Protein AF-A0A5J4R039-F1 (afdb_monomer_lite)

Organism: NCBI:txid433724

Radius of gyration: 12.58 Å; chains: 1; bounding box: 27×39×26 Å

Sequence (83 aa):
MKIFISGSININALGFQAIKLLDSIIADGQIVLIGNAFGVDKLVQQYLFEQNYQPVIVVYYAGDKIRTTLTTGKQEKAATSTI

Foldseek 3Di:
DEAEDDDDLPADADDPVRLVVLVVCLVVLHQYEAEQGHHPRVRSLVSCVVVVVQQRYEYEYEDDDRHDPSDGHHYDYPDDDDD

pLDDT: mean 82.68, std 12.78, range [45.84, 97.62]

Structure (mmCIF, N/CA/C/O backbone):
data_AF-A0A5J4R039-F1
#
_entry.id   AF-A0A5J4R039-F1
#
loop_
_atom_site.group_PDB
_atom_site.id
_atom_site.type_symbol
_atom_site.label_atom_id
_atom_site.label_alt_id
_atom_site.label_comp_id
_atom_site.label_asym_id
_atom_site.label_entity_id
_atom_site.label_seq_id
_atom_site.pdbx_PDB_ins_code
_atom_site.Cartn_x
_atom_site.Cartn_y
_atom_site.Cartn_z
_atom_site.occupancy
_atom_site.B_iso_or_equiv
_atom_site.auth_seq_id
_atom_site.auth_comp_id
_atom_site.auth_asym_id
_atom_site.auth_atom_id
_atom_site.pdbx_PDB_model_num
ATOM 1 N N . MET A 1 1 ? -13.654 -6.440 5.512 1.00 83.62 1 MET A N 1
ATOM 2 C CA . MET A 1 1 ? -13.542 -6.902 4.108 1.00 83.62 1 MET A CA 1
ATOM 3 C C . MET A 1 1 ? -12.061 -6.854 3.724 1.00 83.62 1 MET A C 1
ATOM 5 O O . MET A 1 1 ? -11.280 -6.293 4.487 1.00 83.62 1 MET A O 1
ATOM 9 N N . LYS A 1 2 ? -11.632 -7.550 2.662 1.00 86.31 2 LYS A N 1
ATOM 10 C CA . LYS A 1 2 ? -10.220 -7.564 2.234 1.00 86.31 2 LYS A CA 1
ATOM 11 C C . LYS A 1 2 ? -10.088 -6.781 0.933 1.00 86.31 2 LYS A C 1
ATOM 13 O O . LYS A 1 2 ? -10.875 -7.020 0.021 1.00 86.31 2 LYS A O 1
ATOM 18 N N . ILE A 1 3 ? -9.110 -5.885 0.854 1.00 90.12 3 ILE A N 1
ATOM 19 C CA . ILE A 1 3 ? -8.824 -5.081 -0.337 1.00 90.12 3 ILE A CA 1
ATOM 20 C C . ILE A 1 3 ? -7.462 -5.493 -0.876 1.00 90.12 3 ILE A C 1
ATOM 22 O O . ILE A 1 3 ? -6.483 -5.500 -0.138 1.00 90.12 3 ILE A O 1
ATOM 26 N N . PHE A 1 4 ? -7.404 -5.841 -2.158 1.00 91.00 4 PHE A N 1
ATOM 27 C CA . PHE A 1 4 ? -6.147 -6.118 -2.843 1.00 91.00 4 PHE A CA 1
ATOM 28 C C . PHE A 1 4 ? -5.672 -4.872 -3.588 1.00 91.00 4 PHE A C 1
ATOM 30 O O . PHE A 1 4 ? -6.438 -4.278 -4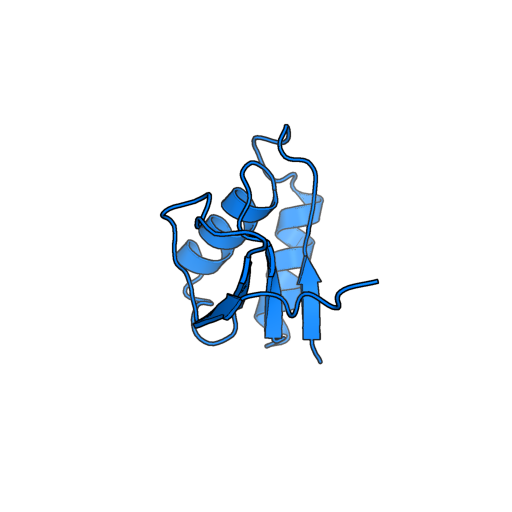.347 1.00 91.00 4 PHE A O 1
ATOM 37 N N . ILE A 1 5 ? -4.413 -4.491 -3.372 1.00 90.44 5 ILE A N 1
ATOM 38 C CA . ILE A 1 5 ? -3.779 -3.346 -4.024 1.00 90.44 5 ILE A CA 1
ATOM 39 C C . ILE A 1 5 ? -2.559 -3.841 -4.792 1.00 90.44 5 ILE A C 1
ATOM 41 O O . ILE A 1 5 ? -1.681 -4.503 -4.240 1.00 90.44 5 ILE A O 1
ATOM 45 N N . SER A 1 6 ? -2.517 -3.504 -6.078 1.00 89.06 6 SER A N 1
ATOM 46 C CA . SER A 1 6 ? -1.408 -3.811 -6.974 1.00 89.06 6 SER A CA 1
ATOM 47 C C . SER A 1 6 ? -1.259 -2.709 -8.015 1.00 89.06 6 SER A C 1
ATOM 49 O O . SER A 1 6 ? -2.186 -1.929 -8.252 1.00 89.06 6 SER A O 1
ATOM 51 N N . GLY A 1 7 ? -0.099 -2.640 -8.658 1.00 88.56 7 GLY A N 1
ATOM 52 C CA . GLY A 1 7 ? 0.098 -1.745 -9.784 1.00 88.56 7 GLY A CA 1
ATOM 53 C C . GLY A 1 7 ? 1.417 -1.953 -10.511 1.00 88.56 7 GLY A C 1
ATOM 54 O O . GLY A 1 7 ? 2.126 -2.938 -10.325 1.00 88.56 7 GLY A O 1
ATOM 55 N N . SER A 1 8 ? 1.730 -1.003 -11.389 1.00 91.69 8 SER A N 1
ATOM 56 C CA . SER A 1 8 ? 2.911 -1.073 -12.248 1.00 91.69 8 SER A CA 1
ATOM 57 C C . SER A 1 8 ? 4.217 -0.941 -11.460 1.00 91.69 8 SER A C 1
ATOM 59 O O . SER A 1 8 ? 4.367 -0.061 -10.610 1.00 91.69 8 SER A O 1
ATOM 61 N N . ILE A 1 9 ? 5.207 -1.753 -11.836 1.00 89.69 9 ILE A N 1
ATOM 62 C CA . ILE A 1 9 ? 6.572 -1.692 -11.295 1.00 89.69 9 ILE A CA 1
ATOM 63 C C . ILE A 1 9 ? 7.317 -0.401 -11.670 1.00 89.69 9 ILE A C 1
ATOM 65 O O . ILE A 1 9 ? 8.303 -0.064 -11.025 1.00 89.69 9 ILE A O 1
ATOM 69 N N . ASN A 1 10 ? 6.848 0.315 -12.699 1.00 94.12 10 ASN A N 1
ATOM 70 C CA . ASN A 1 10 ? 7.488 1.528 -13.219 1.00 94.12 10 ASN A CA 1
ATOM 71 C C . ASN A 1 10 ? 6.986 2.817 -12.545 1.00 94.12 10 ASN A C 1
ATOM 73 O O . ASN A 1 10 ? 7.495 3.899 -12.833 1.00 94.12 10 ASN A O 1
ATOM 77 N N . ILE A 1 11 ? 5.964 2.731 -11.687 1.00 93.44 11 ILE A N 1
ATOM 78 C CA . ILE A 1 11 ? 5.441 3.891 -10.958 1.00 93.44 11 ILE A CA 1
ATOM 79 C C . ILE A 1 11 ? 6.321 4.143 -9.738 1.00 93.44 11 ILE A C 1
ATOM 81 O O . ILE A 1 11 ? 6.452 3.275 -8.883 1.00 93.44 11 ILE A O 1
ATOM 85 N N . ASN A 1 12 ? 6.874 5.352 -9.640 1.00 93.44 12 ASN A N 1
ATOM 86 C CA . ASN A 1 12 ? 7.833 5.721 -8.593 1.00 93.44 12 ASN A CA 1
ATOM 87 C C . ASN A 1 12 ? 7.275 6.705 -7.548 1.00 93.44 12 ASN A C 1
ATOM 89 O O . ASN A 1 12 ? 7.995 7.075 -6.627 1.00 93.44 12 ASN A O 1
ATOM 93 N N . ALA A 1 13 ? 6.009 7.117 -7.669 1.00 95.00 13 ALA A N 1
ATOM 94 C CA . ALA A 1 13 ? 5.310 7.937 -6.679 1.00 95.00 13 ALA A CA 1
ATOM 95 C C . ALA A 1 13 ? 3.797 7.661 -6.701 1.00 95.00 13 ALA A C 1
ATOM 97 O O . ALA A 1 13 ? 3.232 7.380 -7.761 1.00 95.00 13 ALA A O 1
ATOM 98 N N . LEU A 1 14 ? 3.135 7.758 -5.543 1.00 94.81 14 LEU A N 1
ATOM 99 C CA . LEU A 1 14 ? 1.675 7.682 -5.458 1.00 94.81 14 LEU A CA 1
ATOM 100 C C . LEU A 1 14 ? 1.065 9.042 -5.795 1.00 94.81 14 LEU A C 1
ATOM 102 O O . LEU A 1 14 ? 1.443 10.067 -5.232 1.00 94.81 14 LEU A O 1
ATOM 106 N N . GLY A 1 15 ? 0.102 9.050 -6.715 1.00 95.44 15 GLY A N 1
ATOM 107 C CA . GLY A 1 15 ? -0.669 10.249 -7.022 1.00 95.44 15 GLY A CA 1
ATOM 108 C C . GLY A 1 15 ? -1.634 10.612 -5.892 1.00 95.44 15 GLY A C 1
ATOM 109 O O . GLY A 1 15 ? -2.063 9.753 -5.122 1.00 95.44 15 GLY A O 1
ATOM 110 N N . PHE A 1 16 ? -2.049 11.878 -5.848 1.00 96.19 16 PHE A N 1
ATOM 111 C CA . PHE A 1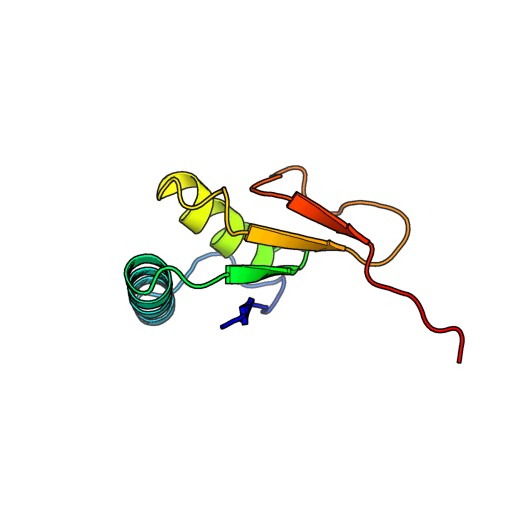 16 ? -2.960 12.402 -4.824 1.00 96.19 16 PHE A CA 1
ATOM 112 C C . PHE A 1 16 ? -4.246 11.573 -4.655 1.00 96.19 16 PHE A C 1
ATOM 114 O O . PHE A 1 16 ? -4.674 11.301 -3.538 1.00 96.19 16 PHE A O 1
ATOM 121 N N . GLN A 1 17 ? -4.854 11.128 -5.759 1.00 96.38 17 GLN A N 1
ATOM 122 C CA . GLN A 1 17 ? -6.076 10.319 -5.697 1.00 96.38 17 GLN A CA 1
ATOM 123 C C . GLN A 1 17 ? -5.837 8.941 -5.066 1.00 96.38 17 GLN A C 1
ATOM 125 O O . GLN A 1 17 ? -6.694 8.454 -4.334 1.00 96.38 17 GLN A O 1
ATOM 130 N N . ALA A 1 18 ? -4.672 8.333 -5.314 1.00 94.75 18 ALA A N 1
ATOM 131 C CA . ALA A 1 18 ? -4.304 7.058 -4.706 1.00 94.75 18 ALA A CA 1
ATOM 132 C C . ALA A 1 18 ? -4.090 7.216 -3.196 1.00 94.75 18 ALA A C 1
ATOM 134 O O . ALA A 1 18 ? -4.602 6.411 -2.428 1.00 94.75 18 ALA A O 1
ATOM 135 N N . ILE A 1 19 ? -3.415 8.290 -2.775 1.00 96.62 19 ILE A N 1
ATOM 136 C CA . ILE A 1 19 ? -3.236 8.634 -1.356 1.00 96.62 19 ILE A CA 1
ATOM 137 C C . ILE A 1 19 ? -4.597 8.800 -0.671 1.00 96.62 19 ILE A C 1
ATOM 139 O O . ILE A 1 19 ? -4.877 8.119 0.308 1.00 96.62 19 ILE A O 1
ATOM 143 N N . LYS A 1 20 ? -5.501 9.599 -1.252 1.00 97.62 20 LYS A N 1
ATOM 144 C CA . LYS A 1 20 ? -6.844 9.821 -0.692 1.00 97.62 20 LYS A CA 1
ATOM 145 C C . LYS A 1 20 ? -7.662 8.528 -0.559 1.00 97.62 20 LYS A C 1
ATOM 147 O O . LYS A 1 20 ? -8.436 8.368 0.387 1.00 97.62 20 LYS A O 1
ATOM 152 N N . LEU A 1 21 ? -7.514 7.607 -1.512 1.00 95.12 21 LEU A N 1
ATOM 153 C CA . LEU A 1 21 ? -8.142 6.291 -1.433 1.00 95.12 21 LEU A CA 1
ATOM 154 C C . LEU A 1 21 ? -7.539 5.454 -0.296 1.00 95.12 21 LEU A C 1
ATOM 156 O O . LEU A 1 21 ? -8.287 4.853 0.468 1.00 95.12 21 LEU A O 1
ATOM 160 N N . LEU A 1 22 ? -6.210 5.440 -0.160 1.00 94.75 22 LEU A N 1
ATOM 161 C CA . LEU A 1 22 ? -5.522 4.737 0.926 1.00 94.75 22 LEU A CA 1
ATOM 162 C C . LEU A 1 22 ? -5.934 5.273 2.300 1.00 94.75 22 LEU A C 1
ATOM 164 O O . LEU A 1 22 ? -6.191 4.475 3.195 1.00 94.75 22 LEU A O 1
ATOM 168 N N . ASP A 1 23 ? -6.087 6.588 2.446 1.00 95.44 23 ASP A N 1
ATOM 169 C CA . ASP A 1 23 ? -6.570 7.205 3.688 1.00 95.44 23 ASP A CA 1
ATOM 170 C C . ASP A 1 23 ? -7.967 6.713 4.067 1.00 95.44 23 ASP A C 1
ATOM 172 O O . ASP A 1 23 ? -8.236 6.418 5.230 1.00 95.44 23 ASP A O 1
ATOM 176 N N . SER A 1 24 ? -8.849 6.566 3.075 1.00 94.88 24 SER A N 1
ATOM 177 C CA . SER A 1 24 ? -10.204 6.047 3.294 1.00 94.88 24 SER A CA 1
ATOM 178 C C . SER A 1 24 ? -10.165 4.576 3.730 1.00 94.88 24 SER A C 1
ATOM 180 O O . SER A 1 24 ? -10.840 4.187 4.676 1.00 94.88 24 SER A O 1
ATOM 182 N N . ILE A 1 25 ? -9.306 3.767 3.101 1.00 93.31 25 ILE A N 1
ATOM 183 C CA . ILE A 1 25 ? -9.096 2.355 3.460 1.00 93.31 25 ILE A CA 1
ATOM 184 C C . ILE A 1 25 ? -8.572 2.216 4.898 1.00 93.31 25 ILE A C 1
ATOM 186 O O . ILE A 1 25 ? -9.036 1.341 5.634 1.00 93.31 25 ILE A O 1
ATOM 190 N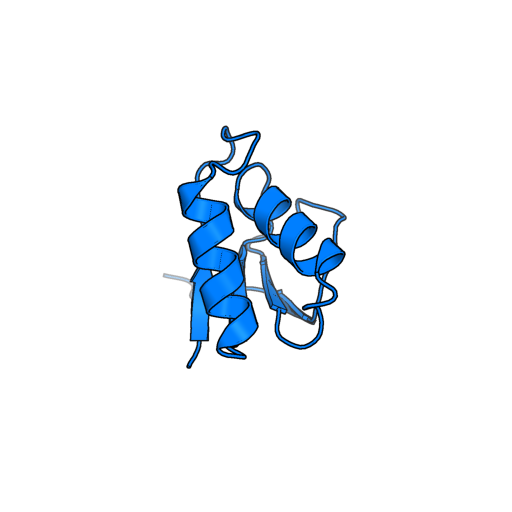 N . ILE A 1 26 ? -7.628 3.079 5.292 1.00 92.31 26 ILE A N 1
ATOM 191 C CA . ILE A 1 26 ? -7.085 3.136 6.653 1.00 92.31 26 ILE A CA 1
ATOM 192 C C . ILE A 1 26 ? -8.197 3.460 7.650 1.00 92.31 26 ILE A C 1
ATOM 194 O O . ILE A 1 26 ? -8.374 2.719 8.622 1.00 92.31 26 ILE A O 1
ATOM 198 N N . ALA A 1 27 ? -8.953 4.533 7.390 1.00 93.50 27 ALA A N 1
ATOM 199 C CA . ALA A 1 27 ? -10.046 4.995 8.243 1.00 93.50 27 ALA A CA 1
ATOM 200 C C . ALA A 1 27 ? -11.116 3.912 8.448 1.00 93.50 27 ALA A C 1
ATOM 202 O O . ALA A 1 27 ? -11.615 3.734 9.558 1.00 93.50 27 ALA A O 1
ATOM 203 N N . ASP A 1 28 ? -11.397 3.135 7.403 1.00 91.94 28 ASP A N 1
ATOM 204 C CA . ASP A 1 28 ? -12.372 2.048 7.433 1.00 91.94 28 ASP A CA 1
ATOM 205 C C . ASP A 1 28 ? -11.850 0.760 8.100 1.00 91.94 28 ASP A C 1
ATOM 207 O O . ASP A 1 28 ? -12.595 -0.219 8.203 1.00 91.94 28 ASP A O 1
ATOM 211 N N . GLY A 1 29 ? -10.586 0.701 8.537 1.00 90.31 29 GLY A N 1
ATOM 212 C CA . GLY A 1 29 ? -10.058 -0.466 9.256 1.00 90.31 29 GLY A CA 1
ATOM 213 C C . GLY A 1 29 ? -9.949 -1.743 8.403 1.00 90.31 29 GLY A C 1
ATOM 214 O O . GLY A 1 29 ? -10.040 -2.849 8.941 1.00 90.31 29 GLY A O 1
ATOM 215 N N . GLN A 1 30 ? -9.835 -1.626 7.075 1.00 88.69 30 GLN A N 1
ATOM 216 C CA . GLN A 1 30 ? -9.847 -2.781 6.174 1.00 88.69 30 GLN A CA 1
ATOM 217 C C . GLN A 1 30 ? -8.514 -3.544 6.153 1.00 88.69 30 GLN A C 1
ATOM 219 O O . GLN A 1 30 ? -7.431 -2.981 6.280 1.00 88.69 30 GLN A O 1
ATOM 224 N N . ILE A 1 31 ? -8.594 -4.855 5.907 1.00 87.94 31 ILE A N 1
ATOM 225 C CA . ILE A 1 31 ? -7.402 -5.681 5.680 1.00 87.94 31 ILE A CA 1
ATOM 226 C C . ILE A 1 31 ? -6.893 -5.417 4.266 1.00 87.94 31 ILE A C 1
ATOM 228 O O . ILE A 1 31 ? -7.646 -5.583 3.300 1.00 87.94 31 ILE A O 1
ATOM 232 N N . VAL A 1 32 ? -5.613 -5.073 4.144 1.00 89.94 32 VAL A N 1
ATOM 233 C CA . VAL A 1 32 ? -4.978 -4.761 2.862 1.00 89.94 32 VAL A CA 1
ATOM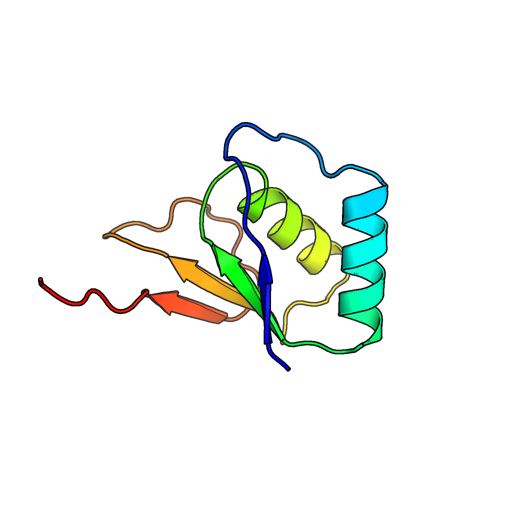 234 C C . VAL A 1 32 ? -4.047 -5.896 2.456 1.00 89.94 32 VAL A C 1
ATOM 236 O O . VAL A 1 32 ? -3.158 -6.300 3.201 1.00 89.94 32 VAL A O 1
ATOM 239 N N . LEU A 1 33 ? -4.261 -6.420 1.255 1.00 90.25 33 LEU A N 1
ATOM 240 C CA . LEU A 1 33 ? -3.428 -7.435 0.626 1.00 90.25 33 LEU A CA 1
ATOM 241 C C . LEU A 1 33 ? -2.571 -6.744 -0.437 1.00 90.25 33 LEU A C 1
ATOM 243 O O . LEU A 1 33 ? -3.117 -6.088 -1.325 1.00 90.25 33 LEU A O 1
ATOM 247 N N . ILE A 1 34 ? -1.249 -6.879 -0.361 1.00 89.12 34 ILE A N 1
ATOM 248 C CA . ILE A 1 34 ? -0.317 -6.197 -1.274 1.00 89.12 34 ILE A CA 1
ATOM 249 C C . ILE A 1 34 ? 0.672 -7.209 -1.834 1.00 89.12 34 ILE A C 1
ATOM 251 O O . ILE A 1 34 ? 1.074 -8.144 -1.143 1.00 89.12 34 ILE A O 1
ATOM 255 N N . GLY A 1 35 ? 1.066 -7.046 -3.093 1.00 85.94 35 GLY A N 1
ATOM 256 C CA . GLY A 1 35 ? 2.158 -7.823 -3.664 1.00 85.94 35 GLY A CA 1
ATOM 257 C C . GLY A 1 35 ? 3.531 -7.422 -3.112 1.00 85.94 35 GLY A C 1
ATOM 258 O O . GLY A 1 35 ? 3.731 -6.363 -2.522 1.00 85.94 35 GLY A O 1
ATOM 259 N N . ASN A 1 36 ? 4.513 -8.293 -3.307 1.00 84.19 36 ASN A N 1
ATOM 260 C CA . ASN A 1 36 ? 5.909 -8.050 -2.969 1.00 84.19 36 ASN A CA 1
ATOM 261 C C . ASN A 1 36 ? 6.714 -7.740 -4.239 1.00 84.19 36 ASN A C 1
ATOM 263 O O . ASN A 1 36 ? 7.492 -8.573 -4.717 1.00 84.19 36 ASN A O 1
ATOM 267 N N . ALA A 1 37 ? 6.486 -6.560 -4.815 1.00 85.81 37 ALA A N 1
ATOM 268 C CA . ALA A 1 37 ? 7.171 -6.077 -6.011 1.00 85.81 37 ALA A CA 1
ATOM 269 C C . ALA A 1 37 ? 7.662 -4.626 -5.858 1.00 85.81 37 ALA A C 1
ATOM 271 O O . ALA A 1 37 ? 7.327 -3.922 -4.907 1.00 85.81 37 ALA A O 1
ATOM 272 N N . PHE A 1 38 ? 8.491 -4.178 -6.805 1.00 87.69 38 PHE A N 1
ATOM 273 C CA . PHE A 1 38 ? 8.862 -2.766 -6.925 1.00 87.69 38 PHE A CA 1
ATOM 274 C C . PHE A 1 38 ? 7.686 -1.922 -7.441 1.00 87.69 38 PHE A C 1
ATOM 276 O O . PHE A 1 38 ? 6.652 -2.449 -7.845 1.00 87.69 38 PHE A O 1
ATOM 283 N N . GLY A 1 39 ? 7.866 -0.603 -7.452 1.00 91.62 39 GLY A N 1
ATOM 284 C CA . GLY A 1 39 ? 6.864 0.345 -7.920 1.00 91.62 39 GLY A CA 1
ATOM 285 C C . GLY A 1 39 ? 5.707 0.504 -6.938 1.00 91.62 39 GLY A C 1
ATOM 286 O O . GLY A 1 39 ? 5.948 0.695 -5.744 1.00 91.62 39 GLY A O 1
ATOM 287 N N . VAL A 1 40 ? 4.462 0.417 -7.425 1.00 92.44 40 VAL A N 1
ATOM 288 C CA . VAL A 1 40 ? 3.249 0.658 -6.613 1.00 92.44 40 VAL A CA 1
ATOM 289 C C . VAL A 1 40 ? 3.232 -0.172 -5.335 1.00 92.44 40 VAL A C 1
ATOM 291 O O . VAL A 1 40 ? 3.037 0.390 -4.263 1.00 92.44 40 VAL A O 1
ATOM 294 N N . ASP A 1 41 ? 3.487 -1.474 -5.424 1.00 90.62 41 ASP A N 1
ATOM 295 C CA . ASP A 1 41 ? 3.453 -2.386 -4.278 1.00 90.62 41 ASP A CA 1
ATOM 296 C C . ASP A 1 41 ? 4.375 -1.913 -3.141 1.00 90.62 41 ASP A C 1
ATOM 298 O O . ASP A 1 41 ? 3.974 -1.881 -1.976 1.00 90.62 41 ASP A O 1
ATOM 302 N N . LYS A 1 42 ? 5.598 -1.488 -3.483 1.00 89.50 42 LYS A N 1
ATOM 303 C CA . LYS A 1 42 ? 6.567 -0.924 -2.535 1.00 89.50 42 LYS A CA 1
ATOM 304 C C . LYS A 1 42 ? 6.077 0.405 -1.957 1.00 89.50 42 LYS A C 1
ATOM 306 O O . LYS A 1 42 ? 6.181 0.621 -0.753 1.00 89.50 42 LYS A O 1
ATOM 311 N N . LEU A 1 43 ? 5.565 1.294 -2.808 1.00 93.31 43 LEU A N 1
ATOM 312 C CA . LEU A 1 43 ? 5.105 2.621 -2.395 1.00 93.31 43 LEU A CA 1
ATOM 313 C C . LEU A 1 43 ? 3.906 2.542 -1.447 1.00 93.31 43 LEU A C 1
ATOM 315 O O . LEU 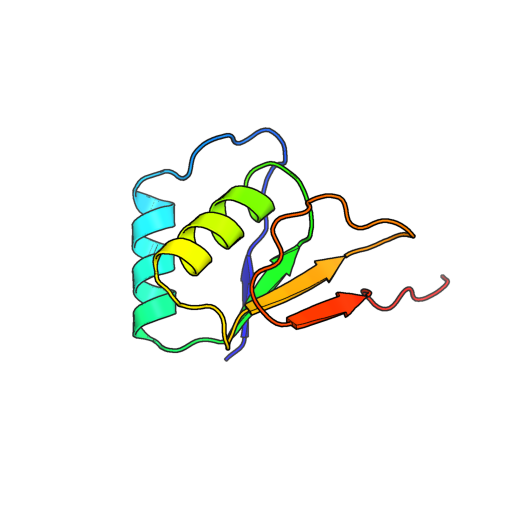A 1 43 ? 3.856 3.276 -0.467 1.00 93.31 43 LEU A O 1
ATOM 319 N N . VAL A 1 44 ? 2.961 1.638 -1.708 1.00 92.06 44 VAL A N 1
ATOM 320 C CA . VAL A 1 44 ? 1.796 1.425 -0.841 1.00 92.06 44 VAL A CA 1
ATOM 321 C C . VAL A 1 44 ? 2.224 0.808 0.488 1.00 92.06 44 VAL A C 1
ATOM 323 O O . VAL A 1 44 ? 1.790 1.284 1.532 1.00 92.06 44 VAL A O 1
ATOM 326 N N . GLN A 1 45 ? 3.110 -0.197 0.479 1.00 89.44 45 GLN A N 1
ATOM 327 C CA . GLN A 1 45 ? 3.670 -0.756 1.718 1.00 89.44 45 GLN A CA 1
ATOM 328 C C . GLN A 1 45 ? 4.344 0.324 2.568 1.00 89.44 45 GLN A C 1
ATOM 330 O O . GLN A 1 45 ? 4.078 0.413 3.764 1.00 89.44 45 GLN A O 1
ATOM 335 N N . GLN A 1 46 ? 5.165 1.174 1.945 1.00 90.75 46 GLN A N 1
ATOM 336 C CA . GLN A 1 46 ? 5.827 2.279 2.630 1.00 90.75 46 GLN A CA 1
ATOM 337 C C . GLN A 1 46 ? 4.816 3.287 3.197 1.00 90.75 46 GLN A C 1
ATOM 339 O O . GLN A 1 46 ? 4.912 3.637 4.369 1.00 90.75 46 GLN A O 1
ATOM 344 N N . TYR A 1 47 ? 3.816 3.693 2.410 1.00 92.81 47 TYR A N 1
ATOM 345 C CA . TYR A 1 47 ? 2.780 4.619 2.867 1.00 92.81 47 TYR A CA 1
ATOM 346 C C . TYR A 1 47 ? 2.043 4.084 4.101 1.00 92.81 47 TYR A C 1
ATOM 348 O O . TYR A 1 47 ? 1.945 4.757 5.121 1.00 92.81 47 TYR A O 1
ATOM 356 N N . LEU A 1 48 ? 1.572 2.836 4.047 1.00 89.94 48 LEU A N 1
ATOM 357 C CA . LEU A 1 48 ? 0.852 2.224 5.165 1.00 89.94 48 LEU A CA 1
ATOM 358 C C . LEU A 1 48 ? 1.753 1.999 6.390 1.00 89.94 48 LEU A C 1
ATOM 360 O O . LEU A 1 48 ? 1.275 2.079 7.522 1.00 89.94 48 LEU A O 1
ATOM 364 N N . PHE A 1 49 ? 3.050 1.744 6.186 1.00 88.31 49 PHE A N 1
ATOM 365 C CA . PHE A 1 49 ? 4.032 1.682 7.268 1.00 88.31 49 PHE A CA 1
ATOM 366 C C . PHE A 1 49 ? 4.167 3.028 7.984 1.00 88.31 49 PHE A C 1
ATOM 368 O O . PHE A 1 49 ? 4.114 3.061 9.212 1.00 88.31 49 PHE A O 1
ATOM 375 N N . GLU A 1 50 ? 4.300 4.117 7.223 1.00 91.00 50 GLU A N 1
ATOM 376 C CA . GLU A 1 50 ? 4.406 5.489 7.736 1.00 91.00 50 GLU A CA 1
ATOM 377 C C . GLU A 1 50 ? 3.135 5.922 8.486 1.00 91.00 50 GLU A C 1
ATOM 379 O O . GLU A 1 50 ? 3.222 6.645 9.476 1.00 91.00 50 GLU A O 1
ATOM 384 N N . GLN A 1 51 ? 1.965 5.410 8.088 1.00 91.00 51 GLN A N 1
ATOM 385 C CA . GLN A 1 51 ? 0.689 5.610 8.790 1.00 91.00 51 GLN A CA 1
ATOM 386 C C . GLN A 1 51 ? 0.473 4.657 9.986 1.00 91.00 51 GLN A C 1
ATOM 388 O O . GLN A 1 51 ? -0.613 4.625 10.560 1.00 91.00 51 GLN A O 1
ATOM 393 N N . ASN A 1 52 ? 1.477 3.862 10.380 1.00 87.75 52 ASN A N 1
ATOM 394 C CA . ASN A 1 52 ? 1.389 2.846 11.441 1.00 87.75 52 ASN A CA 1
ATOM 395 C C . ASN A 1 52 ? 0.275 1.796 11.233 1.00 87.75 52 ASN A C 1
ATOM 397 O O . ASN A 1 52 ? -0.202 1.175 12.182 1.00 87.75 52 ASN A O 1
ATOM 401 N N . TYR A 1 53 ? -0.108 1.527 9.984 1.00 86.31 53 TYR A N 1
ATOM 402 C CA . TYR A 1 53 ? -1.225 0.644 9.628 1.00 86.31 53 TYR A CA 1
ATOM 403 C C . TYR A 1 53 ? -0.817 -0.828 9.431 1.00 86.31 53 TYR A C 1
ATOM 405 O O . TYR A 1 53 ? -1.369 -1.578 8.631 1.00 86.31 53 TYR A O 1
ATOM 413 N N . GLN A 1 54 ? 0.207 -1.254 10.158 1.00 69.00 54 GLN A N 1
ATOM 414 C CA . GLN A 1 54 ? 0.969 -2.481 9.921 1.00 69.00 54 GLN A CA 1
ATOM 415 C C . GLN A 1 54 ? 0.241 -3.796 10.283 1.00 69.00 54 GLN A C 1
ATOM 417 O O . GLN A 1 54 ? 0.427 -4.776 9.558 1.00 69.00 54 GLN A O 1
ATOM 422 N N . PRO A 1 55 ? -0.594 -3.874 11.347 1.00 61.22 55 PRO A N 1
ATOM 423 C CA . PRO A 1 55 ? -1.198 -5.140 11.787 1.00 61.22 55 PRO A CA 1
ATOM 424 C C . PRO A 1 55 ? -2.157 -5.788 10.780 1.00 61.22 55 PRO A C 1
ATOM 426 O O . PRO A 1 55 ? -2.483 -6.966 10.914 1.00 61.22 55 PRO A O 1
ATOM 429 N N . VAL A 1 56 ? -2.622 -5.029 9.786 1.00 70.06 56 VAL A N 1
ATOM 430 C CA . VAL A 1 56 ? -3.659 -5.449 8.832 1.00 70.06 56 VAL A CA 1
ATOM 431 C C . VAL A 1 56 ? -3.142 -5.590 7.397 1.00 70.06 56 VAL A C 1
ATOM 433 O O . VAL A 1 56 ? -3.938 -5.784 6.478 1.00 70.06 56 VAL A O 1
ATOM 436 N N . ILE A 1 57 ? -1.818 -5.532 7.203 1.00 72.19 57 ILE A N 1
ATOM 437 C CA . ILE A 1 57 ? -1.183 -5.762 5.902 1.00 72.19 57 ILE A CA 1
ATOM 438 C C . ILE A 1 57 ? -0.795 -7.233 5.774 1.00 72.19 57 ILE A C 1
ATOM 440 O O . ILE A 1 57 ? -0.084 -7.781 6.622 1.00 72.19 57 ILE A O 1
ATOM 444 N N . VAL A 1 58 ? -1.231 -7.858 4.683 1.00 75.69 58 VAL A N 1
ATOM 445 C CA . VAL A 1 58 ? -0.736 -9.166 4.249 1.00 75.69 58 VAL A CA 1
ATOM 446 C C . VAL A 1 58 ? 0.010 -8.989 2.936 1.00 75.69 58 VAL A C 1
ATOM 448 O O . VAL A 1 58 ? -0.574 -8.598 1.924 1.00 75.69 58 VAL A O 1
ATOM 451 N N . VAL A 1 59 ? 1.307 -9.278 2.954 1.00 75.12 59 VAL A N 1
ATOM 452 C CA . VAL A 1 59 ? 2.167 -9.180 1.775 1.00 75.12 59 VAL A CA 1
ATOM 453 C C . VAL A 1 59 ? 2.296 -10.551 1.121 1.00 75.12 59 VAL A C 1
ATOM 455 O O . VAL A 1 59 ? 2.829 -11.485 1.726 1.00 75.12 59 VAL A O 1
ATOM 458 N N . TYR A 1 60 ? 1.849 -10.658 -0.130 1.00 78.88 60 TYR A N 1
ATOM 459 C CA . TYR A 1 60 ? 1.979 -11.863 -0.943 1.00 78.88 60 TYR A CA 1
ATOM 460 C C . TYR A 1 60 ? 3.188 -11.790 -1.867 1.00 78.88 60 TYR A C 1
ATOM 462 O O . TYR A 1 60 ? 3.400 -10.802 -2.569 1.00 78.88 60 TYR A O 1
ATOM 470 N N . TYR A 1 61 ? 3.962 -12.870 -1.930 1.00 78.19 61 TYR A N 1
ATOM 471 C CA . TYR A 1 61 ? 5.045 -13.010 -2.902 1.00 78.19 61 TYR A CA 1
ATOM 472 C C . TYR A 1 61 ? 4.922 -14.311 -3.693 1.00 78.19 61 TYR A C 1
ATOM 474 O O . TYR A 1 61 ? 4.452 -15.331 -3.185 1.00 78.19 61 TYR A O 1
ATOM 482 N N . ALA A 1 62 ? 5.356 -14.256 -4.951 1.00 73.31 62 ALA A N 1
ATOM 483 C CA . ALA A 1 62 ? 5.432 -15.399 -5.850 1.00 73.31 62 ALA A CA 1
ATOM 484 C C . ALA A 1 62 ? 6.896 -15.703 -6.201 1.00 73.31 62 ALA A C 1
ATOM 486 O O . ALA A 1 62 ? 7.720 -14.792 -6.319 1.00 73.31 62 ALA A O 1
ATOM 487 N N . GLY A 1 63 ? 7.202 -16.987 -6.394 1.00 74.31 63 GLY A N 1
ATOM 488 C CA . GLY A 1 63 ? 8.558 -17.483 -6.638 1.00 74.31 63 GLY A CA 1
ATOM 489 C C . GLY A 1 63 ? 9.353 -17.748 -5.356 1.00 74.31 63 GLY A C 1
ATOM 490 O O . GLY A 1 63 ? 8.789 -17.882 -4.268 1.00 74.31 63 GLY A O 1
ATOM 491 N N . ASP A 1 64 ? 10.674 -17.846 -5.504 1.00 71.50 64 ASP A N 1
ATOM 492 C CA . ASP A 1 64 ? 11.571 -18.308 -4.433 1.00 71.50 64 ASP A CA 1
ATOM 493 C C . ASP A 1 64 ? 12.222 -17.175 -3.635 1.00 71.50 64 ASP A C 1
ATOM 495 O O . ASP A 1 64 ? 12.878 -17.426 -2.626 1.00 71.50 64 ASP A O 1
ATOM 499 N N . LYS A 1 65 ? 12.066 -15.921 -4.081 1.00 67.19 65 LYS A N 1
ATOM 500 C CA . LYS A 1 65 ? 12.701 -14.758 -3.454 1.00 67.19 65 LYS A CA 1
ATOM 501 C C . LYS A 1 65 ? 11.729 -13.601 -3.270 1.00 67.19 65 LYS A C 1
ATOM 503 O O . LYS A 1 65 ? 11.003 -13.214 -4.184 1.00 67.19 65 LYS A O 1
ATOM 508 N N . ILE A 1 66 ? 11.799 -13.015 -2.081 1.00 69.00 66 ILE A N 1
ATOM 509 C CA . ILE A 1 66 ? 11.172 -11.746 -1.718 1.00 69.00 66 ILE A CA 1
ATOM 510 C C . ILE A 1 66 ? 11.877 -10.636 -2.511 1.00 69.00 66 ILE A C 1
ATOM 512 O O . ILE A 1 66 ? 13.101 -10.521 -2.450 1.00 69.00 66 ILE A O 1
ATOM 516 N N . ARG A 1 67 ? 11.124 -9.850 -3.294 1.00 68.19 67 ARG A N 1
ATOM 517 C CA . ARG A 1 67 ? 11.712 -8.832 -4.186 1.00 68.19 67 ARG A CA 1
ATOM 518 C C . ARG A 1 67 ? 12.033 -7.522 -3.469 1.00 68.19 67 ARG A C 1
ATOM 520 O O . ARG A 1 67 ? 12.971 -6.844 -3.876 1.00 68.19 67 ARG A O 1
ATOM 527 N N . THR A 1 68 ? 11.290 -7.166 -2.421 1.00 62.53 68 THR A N 1
ATOM 528 C CA . THR A 1 68 ? 11.555 -5.972 -1.606 1.00 62.53 68 THR A CA 1
ATOM 529 C C . THR A 1 68 ? 11.819 -6.327 -0.140 1.00 62.53 68 THR A C 1
ATOM 531 O O . THR A 1 68 ? 11.117 -7.144 0.444 1.00 62.53 68 THR A O 1
ATOM 534 N N . THR A 1 69 ? 12.826 -5.688 0.466 1.00 58.62 69 THR A N 1
ATOM 535 C CA . THR A 1 69 ? 13.194 -5.847 1.889 1.00 58.62 69 THR A CA 1
ATOM 536 C C . THR A 1 69 ? 12.292 -5.045 2.834 1.00 58.62 69 THR A C 1
ATOM 538 O O . THR A 1 69 ? 12.392 -5.197 4.047 1.00 58.62 69 THR A O 1
ATOM 541 N N . LEU A 1 70 ? 11.418 -4.174 2.311 1.00 59.81 70 LEU A N 1
ATOM 542 C CA . LEU A 1 70 ? 10.417 -3.498 3.134 1.00 59.81 70 LEU A CA 1
ATOM 543 C C . LEU A 1 70 ? 9.357 -4.522 3.519 1.00 59.81 70 LEU A C 1
ATOM 545 O O . LEU A 1 70 ? 8.587 -4.979 2.680 1.00 59.81 70 LEU A O 1
ATOM 549 N N . THR A 1 71 ? 9.362 -4.911 4.787 1.00 56.16 71 THR A N 1
ATOM 550 C CA . THR A 1 71 ? 8.405 -5.863 5.334 1.00 56.16 71 THR A CA 1
ATOM 551 C C . THR A 1 71 ? 7.506 -5.133 6.310 1.00 56.16 71 THR A C 1
ATOM 553 O O . THR A 1 71 ? 7.905 -4.832 7.435 1.00 56.16 71 THR A O 1
ATOM 556 N N . THR A 1 72 ? 6.292 -4.832 5.870 1.00 59.09 72 THR A N 1
ATOM 557 C CA . THR A 1 72 ? 5.230 -4.336 6.741 1.00 59.09 72 THR A CA 1
ATOM 558 C C . THR A 1 72 ? 4.146 -5.399 6.848 1.00 59.09 72 THR A C 1
ATOM 560 O O . THR A 1 72 ? 3.697 -5.921 5.832 1.00 59.09 72 THR A O 1
ATOM 563 N N . GLY A 1 73 ? 3.735 -5.727 8.073 1.00 67.19 73 GLY A N 1
ATOM 564 C CA . GLY A 1 73 ? 2.702 -6.732 8.323 1.00 67.19 73 GLY A CA 1
ATOM 565 C C . GLY A 1 73 ? 3.160 -8.183 8.124 1.00 67.19 73 GLY A C 1
ATOM 566 O O . GLY A 1 73 ? 4.349 -8.504 8.192 1.00 67.19 73 GLY A O 1
ATOM 567 N N . LYS A 1 74 ? 2.191 -9.085 7.934 1.00 74.75 74 LYS A N 1
ATOM 568 C CA . LYS A 1 74 ? 2.406 -10.537 7.813 1.00 74.75 74 LYS A CA 1
ATOM 569 C C . LYS A 1 74 ? 2.771 -10.903 6.372 1.00 74.75 74 LYS A C 1
ATOM 571 O O . LYS A 1 74 ? 2.161 -10.399 5.435 1.00 74.75 74 LYS A O 1
ATOM 576 N N . GLN A 1 75 ? 3.714 -11.824 6.182 1.00 74.06 75 GLN A N 1
ATOM 577 C CA . GLN A 1 75 ? 4.080 -12.327 4.853 1.00 74.06 75 GLN A CA 1
ATOM 578 C C . GLN A 1 75 ? 3.479 -13.699 4.567 1.00 74.06 75 GLN A C 1
ATOM 580 O O . GLN A 1 75 ? 3.528 -14.591 5.414 1.00 74.06 75 GLN A O 1
ATOM 585 N N . GLU A 1 76 ? 2.973 -13.885 3.349 1.00 78.38 76 GLU A N 1
ATOM 586 C CA . GLU A 1 76 ? 2.406 -15.150 2.887 1.00 78.38 76 GLU A CA 1
ATOM 587 C C . GLU A 1 76 ? 2.911 -15.485 1.474 1.00 78.38 76 GLU A C 1
ATOM 589 O O . GLU A 1 76 ? 2.931 -14.646 0.572 1.00 78.38 76 GLU A O 1
ATOM 594 N N . LYS A 1 77 ? 3.345 -16.733 1.257 1.00 75.38 77 LYS A N 1
ATOM 595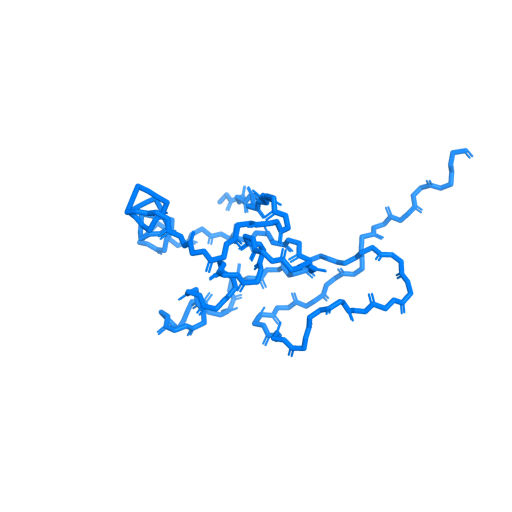 C CA . LYS A 1 77 ? 3.680 -17.210 -0.091 1.00 75.38 77 LYS A CA 1
ATOM 596 C C . LYS A 1 77 ? 2.374 -17.467 -0.838 1.00 75.38 77 LYS A C 1
ATOM 598 O O . LYS A 1 77 ? 1.499 -18.158 -0.316 1.00 75.38 77 LYS A O 1
ATOM 603 N N . ALA A 1 78 ? 2.235 -16.925 -2.045 1.00 73.44 78 ALA A N 1
ATOM 604 C CA . ALA A 1 78 ? 1.074 -17.218 -2.878 1.00 73.44 78 ALA A CA 1
ATOM 605 C C . ALA A 1 78 ? 1.046 -18.719 -3.217 1.00 73.44 78 ALA A C 1
ATOM 607 O O . ALA A 1 78 ? 2.075 -19.297 -3.577 1.00 73.44 78 ALA A O 1
ATOM 608 N N . ALA A 1 79 ? -0.120 -19.355 -3.090 1.00 72.25 79 ALA A N 1
ATOM 609 C CA . ALA A 1 79 ? -0.280 -20.763 -3.427 1.00 72.25 79 ALA A CA 1
ATOM 610 C C . ALA A 1 79 ? -0.086 -20.964 -4.939 1.00 72.25 79 ALA A C 1
ATOM 612 O O . ALA A 1 79 ? -0.877 -20.481 -5.747 1.00 72.25 79 ALA A O 1
ATOM 613 N N . THR A 1 80 ? 0.967 -21.676 -5.332 1.00 60.06 80 THR A N 1
ATOM 614 C CA . THR A 1 80 ? 1.156 -22.125 -6.716 1.00 60.06 80 THR A CA 1
ATOM 615 C C . THR A 1 80 ? 0.302 -23.360 -6.956 1.00 60.06 80 THR A C 1
ATOM 617 O O . THR A 1 80 ? 0.576 -24.414 -6.387 1.00 60.06 80 THR A O 1
ATOM 620 N N . SER A 1 81 ? -0.722 -23.233 -7.798 1.00 55.12 81 SER A N 1
ATOM 621 C CA . SER A 1 81 ? -1.374 -24.397 -8.400 1.00 55.12 81 SER A CA 1
ATOM 622 C C . SER A 1 81 ? -0.569 -24.789 -9.633 1.00 55.12 81 SER A C 1
ATOM 624 O O . SER A 1 81 ? -0.414 -23.979 -10.546 1.00 55.12 81 SER A O 1
ATOM 626 N N . THR A 1 82 ? -0.005 -25.995 -9.633 1.00 49.78 82 THR A N 1
ATOM 627 C CA . THR A 1 82 ? 0.569 -26.602 -10.836 1.00 49.78 82 THR A CA 1
ATOM 628 C C . THR A 1 82 ? -0.584 -26.860 -11.803 1.00 49.78 82 THR A C 1
ATOM 630 O O . THR A 1 82 ? -1.488 -27.622 -11.467 1.00 49.78 82 THR A O 1
ATOM 633 N N . ILE A 1 83 ? -0.590 -26.154 -12.936 1.00 45.84 83 ILE A N 1
ATOM 634 C CA . ILE A 1 83 ? -1.501 -26.412 -14.062 1.00 45.84 83 ILE A CA 1
ATOM 635 C C . ILE A 1 83 ? -0.939 -27.562 -14.891 1.00 45.84 83 ILE A C 1
ATOM 637 O O . ILE A 1 83 ? 0.303 -27.577 -15.064 1.00 45.84 83 ILE A O 1
#

Secondary structure (DSSP, 8-state):
-EEEE---TT--S--HHHHHHHHHHHHTT-EEEEES-STHHHHHHHHHHHTT-GGGEEEEE-SSS-S-S---SEEEE------